Protein AF-A0A8X7SD00-F1 (afdb_monomer_lite)

pLDDT: mean 90.58, std 9.39, range [55.38, 98.5]

Foldseek 3Di:
DVVVVVLVVVVVVLVVQLVVLVVVLVVLVVVLVVLVVVLVCCVPPHDCVVCVVVNVVSVVVNVVSVVVSVPRDRDDDPCVVSVNVVVVD

Organism: Brassica carinata (NCBI:txid52824)

Radius of gyration: 20.73 Å; chains: 1; bounding box: 45×20×58 Å

Sequence (89 aa):
MIATRERYRGMLFMYQDRLEAITARHDEEREVYRLLGKLELVKELFNMAAMRKEKKKLETELVLAREKMDGVKIPYVDWFRLGEPQMFD

Secondary structure (DSSP, 8-state):
-HHHHHHHHHHHHHHHHHHHHHHHHHHHHHHHHHHHHHHHHHHHHS-TTTTHHHHHHHHHHHHHHHHHHHT-------TTTTT-GGGG-

Structure (mmCIF, N/CA/C/O backbone):
data_AF-A0A8X7SD00-F1
#
_entry.id   AF-A0A8X7SD00-F1
#
loop_
_atom_site.group_PDB
_atom_site.id
_atom_site.type_symbol
_atom_site.label_atom_id
_atom_site.label_alt_id
_atom_site.label_comp_id
_atom_site.label_asym_id
_atom_site.label_entity_id
_atom_site.label_seq_id
_atom_site.pdbx_PDB_ins_code
_atom_site.Cartn_x
_atom_site.Cartn_y
_atom_site.Cartn_z
_atom_site.occupancy
_atom_site.B_iso_or_equiv
_atom_site.auth_seq_id
_atom_site.auth_comp_id
_atom_site.auth_asym_id
_atom_site.auth_atom_id
_atom_site.pdbx_PDB_model_num
ATOM 1 N N . MET A 1 1 ? 26.681 -2.089 -33.661 1.00 57.00 1 MET A N 1
ATOM 2 C CA . MET A 1 1 ? 26.945 -1.492 -32.328 1.00 57.00 1 MET A CA 1
ATOM 3 C C . MET A 1 1 ? 25.817 -0.589 -31.821 1.00 57.00 1 MET A C 1
ATOM 5 O O . MET A 1 1 ? 25.432 -0.763 -30.676 1.00 57.00 1 MET A O 1
ATOM 9 N N . ILE A 1 2 ? 25.245 0.326 -32.621 1.00 61.16 2 ILE A N 1
ATOM 10 C CA . ILE A 1 2 ? 24.159 1.235 -32.169 1.00 61.16 2 ILE A CA 1
ATOM 11 C C . ILE A 1 2 ? 22.905 0.471 -31.691 1.00 61.16 2 ILE A C 1
ATOM 13 O O . ILE A 1 2 ? 22.381 0.767 -30.624 1.00 61.16 2 ILE A O 1
ATOM 17 N N . ALA A 1 3 ? 22.496 -0.581 -32.412 1.00 62.34 3 ALA A N 1
ATOM 18 C CA . ALA A 1 3 ? 21.333 -1.408 -32.059 1.00 62.34 3 ALA A CA 1
ATOM 19 C C . ALA A 1 3 ? 21.432 -2.069 -30.668 1.00 62.34 3 ALA A C 1
ATOM 21 O O . ALA A 1 3 ? 20.432 -2.227 -29.975 1.00 62.34 3 ALA A O 1
ATOM 22 N N . THR A 1 4 ? 22.644 -2.418 -30.233 1.00 79.19 4 THR A N 1
ATOM 23 C CA . THR A 1 4 ? 22.893 -3.015 -28.915 1.00 79.19 4 THR A CA 1
ATOM 24 C C . THR A 1 4 ? 22.739 -1.976 -27.805 1.00 79.19 4 THR A C 1
ATOM 26 O O . THR A 1 4 ? 22.136 -2.259 -26.775 1.00 79.19 4 THR A O 1
ATOM 29 N N . ARG A 1 5 ? 23.228 -0.749 -28.027 1.00 85.19 5 ARG A N 1
ATOM 30 C CA . ARG A 1 5 ? 23.143 0.346 -27.051 1.00 85.19 5 ARG A CA 1
ATOM 31 C C . ARG A 1 5 ? 21.703 0.794 -26.814 1.00 85.19 5 ARG A C 1
ATOM 33 O O . ARG A 1 5 ? 21.301 0.933 -25.663 1.00 85.19 5 ARG A O 1
ATOM 40 N N . GLU A 1 6 ? 20.931 0.984 -27.882 1.00 88.50 6 GLU A N 1
ATOM 41 C CA . GLU A 1 6 ? 19.522 1.383 -27.765 1.00 88.50 6 GLU A CA 1
ATOM 42 C C . GLU A 1 6 ? 18.678 0.290 -27.095 1.00 88.50 6 GLU A C 1
ATOM 44 O O . GLU A 1 6 ? 17.826 0.598 -26.264 1.00 88.50 6 GLU A O 1
ATOM 49 N N . ARG A 1 7 ? 18.978 -0.992 -27.354 1.00 86.94 7 ARG A N 1
ATOM 50 C CA . ARG A 1 7 ? 18.347 -2.115 -26.643 1.00 86.94 7 ARG A CA 1
ATOM 51 C C . ARG A 1 7 ? 18.596 -2.050 -25.134 1.00 86.94 7 ARG A C 1
ATOM 53 O O . ARG A 1 7 ? 17.641 -2.117 -24.367 1.00 86.94 7 ARG A O 1
ATOM 60 N N . TYR A 1 8 ? 19.849 -1.888 -24.702 1.00 88.75 8 TYR A N 1
ATOM 61 C CA . TYR A 1 8 ? 20.172 -1.763 -23.274 1.00 88.75 8 TYR A CA 1
ATOM 62 C C . TYR A 1 8 ? 19.519 -0.540 -22.633 1.00 88.75 8 TYR A C 1
ATOM 64 O O . TYR A 1 8 ? 19.022 -0.624 -21.513 1.00 88.75 8 TYR A O 1
ATOM 72 N N . ARG A 1 9 ? 19.455 0.579 -23.358 1.00 91.62 9 ARG A N 1
ATOM 73 C CA . ARG A 1 9 ? 18.759 1.779 -22.894 1.00 91.62 9 ARG A CA 1
ATOM 74 C C . ARG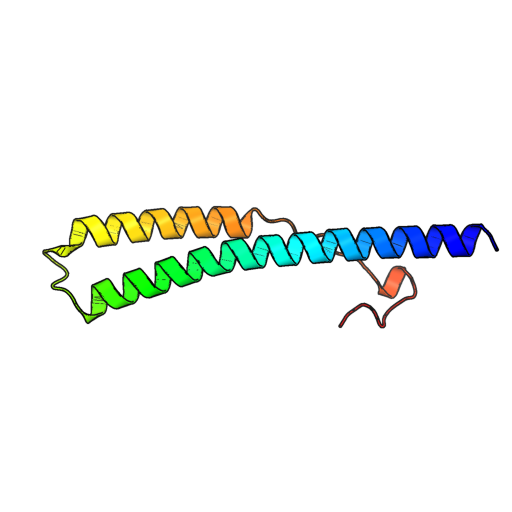 A 1 9 ? 17.266 1.522 -22.671 1.00 91.62 9 ARG A C 1
ATOM 76 O O . ARG A 1 9 ? 16.740 1.924 -21.642 1.00 91.62 9 ARG A O 1
ATOM 83 N N . GLY A 1 10 ? 16.609 0.814 -23.590 1.00 91.69 10 GLY A N 1
ATOM 84 C CA . GLY A 1 10 ? 15.213 0.402 -23.430 1.00 91.69 10 GLY A CA 1
ATOM 85 C C . GLY A 1 10 ? 14.996 -0.479 -22.198 1.00 91.69 10 GLY A C 1
ATOM 86 O O . GLY A 1 10 ? 14.091 -0.218 -21.412 1.00 91.69 10 GLY A O 1
ATOM 87 N N . MET A 1 11 ? 15.865 -1.471 -21.978 1.00 90.94 11 MET A N 1
ATOM 88 C CA . MET A 1 11 ? 15.775 -2.348 -20.800 1.00 90.94 11 MET A CA 1
ATOM 89 C C . MET A 1 11 ? 15.969 -1.587 -19.483 1.00 90.94 11 MET A C 1
ATOM 91 O O . MET A 1 11 ? 15.270 -1.870 -18.513 1.00 90.94 11 MET A O 1
ATOM 95 N N . LEU A 1 12 ? 16.867 -0.596 -19.453 1.00 91.44 12 LEU A N 1
ATOM 96 C CA . LEU A 1 12 ? 17.056 0.270 -18.287 1.00 91.44 12 LEU A CA 1
ATOM 97 C C . LEU A 1 12 ? 15.795 1.072 -17.955 1.00 91.44 12 LEU A C 1
ATOM 99 O O . LEU A 1 12 ? 15.419 1.123 -16.789 1.00 91.44 12 LEU A O 1
ATOM 103 N N . PHE A 1 13 ? 15.121 1.642 -18.957 1.00 94.00 13 PHE A N 1
ATOM 104 C CA . PHE A 1 13 ? 13.858 2.349 -18.730 1.00 94.00 13 PHE A CA 1
ATOM 105 C C . PHE A 1 13 ? 12.771 1.413 -18.193 1.00 94.00 13 PHE A C 1
ATOM 107 O O . PHE A 1 13 ? 12.143 1.725 -17.191 1.00 94.00 13 PHE A O 1
ATOM 114 N N . MET A 1 14 ? 12.621 0.216 -18.771 1.00 93.00 14 MET A N 1
ATOM 115 C CA . MET A 1 14 ? 11.655 -0.775 -18.274 1.00 93.00 14 MET A CA 1
ATOM 116 C C . MET A 1 14 ? 11.934 -1.191 -16.822 1.00 93.00 14 MET A C 1
ATOM 118 O O . MET A 1 14 ? 11.005 -1.396 -16.041 1.00 93.00 14 MET A O 1
ATOM 122 N N . TYR A 1 15 ? 13.212 -1.329 -16.458 1.00 92.31 15 TYR A N 1
ATOM 123 C CA . TYR A 1 15 ? 13.617 -1.622 -15.086 1.00 92.31 15 TYR A CA 1
ATOM 124 C C . TYR A 1 15 ? 13.285 -0.462 -14.137 1.00 92.31 15 TYR A C 1
ATOM 126 O O . TYR A 1 15 ? 12.730 -0.695 -13.065 1.00 92.31 15 TYR A O 1
ATOM 134 N N . GLN A 1 16 ? 13.588 0.776 -14.541 1.00 93.81 16 GLN A N 1
ATOM 135 C CA . GLN A 1 16 ? 13.280 1.983 -13.769 1.00 93.81 16 GLN A CA 1
ATOM 136 C C . GLN A 1 16 ? 11.775 2.129 -13.532 1.00 93.81 16 GLN A C 1
ATOM 138 O O . GLN A 1 16 ? 11.365 2.221 -12.378 1.00 93.81 16 GLN A O 1
ATOM 143 N N . ASP A 1 17 ? 10.957 2.024 -14.581 1.00 95.00 17 ASP A N 1
ATOM 144 C CA . ASP A 1 17 ? 9.494 2.107 -14.483 1.00 95.00 17 ASP A CA 1
ATOM 145 C C . ASP A 1 17 ? 8.934 1.059 -13.507 1.00 95.00 17 ASP A C 1
ATOM 147 O O . ASP A 1 17 ? 8.046 1.333 -12.694 1.00 95.00 17 ASP A O 1
ATOM 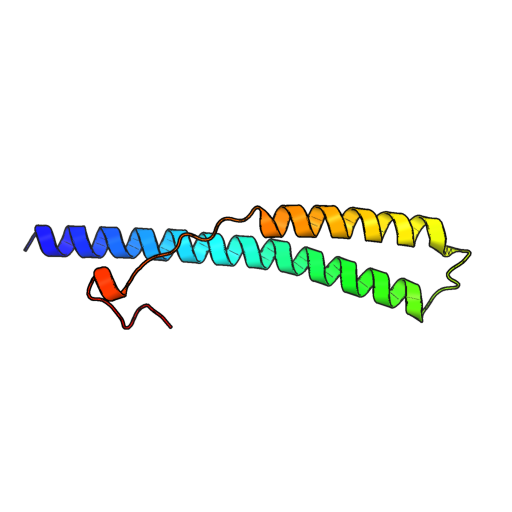151 N N . ARG A 1 18 ? 9.473 -0.168 -13.555 1.00 94.44 18 ARG A N 1
ATOM 152 C CA . ARG A 1 18 ? 9.076 -1.241 -12.638 1.00 94.44 18 ARG A CA 1
ATOM 153 C C . ARG A 1 18 ? 9.477 -0.936 -11.195 1.00 94.44 18 ARG A C 1
ATOM 155 O O . ARG A 1 18 ? 8.671 -1.162 -10.293 1.00 94.44 18 ARG A O 1
ATOM 162 N N . LEU A 1 19 ? 10.692 -0.439 -10.968 1.00 94.50 19 LEU A N 1
ATOM 163 C CA . LEU A 1 19 ? 11.193 -0.097 -9.635 1.00 94.50 19 LEU A CA 1
ATOM 164 C C . LEU A 1 19 ? 10.401 1.058 -9.007 1.00 94.50 19 LEU A C 1
ATOM 166 O O . LEU A 1 19 ? 10.049 0.997 -7.827 1.00 94.50 19 LEU A O 1
ATOM 170 N N . GLU A 1 20 ? 10.079 2.083 -9.792 1.00 96.50 20 GLU A N 1
ATOM 171 C CA . GLU A 1 20 ? 9.241 3.202 -9.358 1.00 96.50 20 GLU A CA 1
ATOM 172 C C . GLU A 1 20 ? 7.837 2.725 -8.971 1.00 96.50 20 GLU A C 1
ATOM 174 O O . GLU A 1 20 ? 7.339 3.078 -7.902 1.00 96.50 20 GLU A O 1
ATOM 179 N N . ALA A 1 21 ? 7.228 1.842 -9.769 1.00 96.25 21 ALA A N 1
ATOM 180 C CA . ALA A 1 21 ? 5.923 1.268 -9.450 1.00 96.25 21 ALA A CA 1
ATOM 181 C C . ALA A 1 21 ? 5.942 0.391 -8.184 1.00 96.25 21 ALA A C 1
ATOM 183 O O . ALA A 1 21 ? 5.006 0.443 -7.383 1.00 96.25 21 ALA A O 1
ATOM 184 N N . ILE A 1 22 ? 7.003 -0.400 -7.972 1.00 95.81 22 ILE A N 1
ATOM 185 C CA . ILE A 1 22 ? 7.191 -1.172 -6.731 1.00 95.81 22 ILE A CA 1
ATOM 186 C C . ILE A 1 22 ? 7.301 -0.229 -5.532 1.00 95.81 22 ILE A C 1
ATOM 188 O O . ILE A 1 22 ? 6.640 -0.450 -4.520 1.00 95.81 22 ILE A O 1
ATOM 192 N N . THR A 1 23 ? 8.090 0.839 -5.661 1.00 96.94 23 THR A N 1
ATOM 193 C CA . THR A 1 23 ? 8.276 1.836 -4.599 1.00 96.94 23 THR A CA 1
ATOM 194 C C . THR A 1 23 ? 6.953 2.517 -4.251 1.00 96.94 23 THR A C 1
ATOM 196 O O . THR A 1 23 ? 6.583 2.572 -3.081 1.00 96.94 23 THR A O 1
ATOM 199 N N . ALA A 1 24 ? 6.186 2.936 -5.262 1.00 97.06 24 ALA A N 1
ATOM 200 C CA . ALA A 1 24 ? 4.863 3.517 -5.066 1.00 97.06 24 ALA A CA 1
ATOM 201 C C . ALA A 1 24 ? 3.907 2.545 -4.355 1.00 97.06 24 ALA A C 1
ATOM 203 O O . ALA A 1 24 ? 3.198 2.939 -3.432 1.00 97.06 24 ALA A O 1
ATOM 204 N N . ARG A 1 25 ? 3.916 1.256 -4.727 1.00 97.12 25 ARG A N 1
ATOM 205 C CA . ARG A 1 25 ? 3.083 0.245 -4.058 1.00 97.12 25 ARG A CA 1
ATOM 206 C C . ARG A 1 25 ? 3.494 0.051 -2.600 1.00 97.12 25 ARG A C 1
ATOM 208 O O . ARG A 1 25 ? 2.620 -0.039 -1.745 1.00 97.12 25 ARG A O 1
ATOM 215 N N . HIS A 1 26 ? 4.795 0.012 -2.319 1.00 97.19 26 HIS A N 1
ATOM 216 C CA . HIS A 1 26 ? 5.318 -0.079 -0.954 1.00 97.19 26 HIS A CA 1
ATOM 217 C C . HIS A 1 26 ? 4.876 1.106 -0.085 1.00 97.19 26 HIS A C 1
ATOM 219 O O . HIS A 1 26 ? 4.573 0.921 1.094 1.00 97.19 26 HIS A O 1
ATOM 225 N N . ASP A 1 27 ? 4.816 2.315 -0.643 1.00 96.69 27 ASP A N 1
ATOM 226 C CA . ASP A 1 27 ? 4.340 3.486 0.095 1.00 96.69 27 ASP A CA 1
ATOM 227 C C . ASP A 1 27 ? 2.842 3.398 0.428 1.00 96.69 27 ASP A C 1
ATOM 229 O O . ASP A 1 27 ? 2.449 3.727 1.549 1.00 96.69 27 ASP A O 1
ATOM 233 N N . GLU A 1 28 ? 2.010 2.870 -0.476 1.00 97.75 28 GLU A N 1
ATOM 234 C CA . GLU A 1 28 ? 0.603 2.581 -0.158 1.00 97.75 28 GLU A CA 1
ATOM 235 C C . GLU A 1 28 ? 0.463 1.442 0.868 1.00 97.75 28 GLU A C 1
ATOM 237 O O . GLU A 1 28 ? -0.359 1.512 1.785 1.00 97.75 28 GLU A O 1
ATOM 242 N N . GLU A 1 29 ? 1.303 0.408 0.777 1.00 97.88 29 GLU A N 1
ATOM 243 C CA . GLU A 1 29 ? 1.305 -0.715 1.718 1.00 97.88 29 GLU A CA 1
ATOM 244 C C . GLU A 1 29 ? 1.657 -0.262 3.149 1.00 97.88 29 GLU A C 1
ATOM 246 O O . GLU A 1 29 ? 1.048 -0.713 4.125 1.00 97.88 29 GLU A O 1
ATOM 251 N N . ARG A 1 30 ? 2.575 0.703 3.299 1.00 98.12 30 ARG A N 1
ATOM 252 C CA . ARG A 1 30 ? 2.879 1.330 4.598 1.00 98.12 30 ARG A CA 1
ATOM 253 C C . ARG A 1 30 ? 1.649 1.964 5.237 1.00 98.12 30 ARG A C 1
ATOM 255 O O . ARG A 1 30 ? 1.469 1.841 6.450 1.00 98.12 30 ARG A O 1
ATOM 262 N N . GLU A 1 31 ? 0.803 2.624 4.451 1.00 97.50 31 GLU A N 1
ATOM 263 C CA . GLU A 1 31 ? -0.426 3.228 4.965 1.00 97.50 31 GLU A CA 1
ATOM 264 C C . GLU A 1 31 ? -1.427 2.160 5.426 1.00 97.50 31 GLU A C 1
ATOM 266 O O . GLU A 1 31 ? -2.015 2.288 6.505 1.00 97.50 31 GLU A O 1
ATOM 271 N N . VAL A 1 32 ? -1.551 1.057 4.680 1.00 98.44 32 VAL A N 1
ATOM 272 C CA . VAL A 1 32 ? -2.357 -0.106 5.085 1.00 98.44 32 VAL A CA 1
ATOM 273 C C . VAL A 1 32 ? -1.878 -0.661 6.430 1.00 98.44 32 VAL A C 1
ATOM 275 O O . VAL A 1 32 ? -2.688 -0.829 7.347 1.00 98.44 32 VAL A O 1
ATOM 278 N N . TYR A 1 33 ? -0.572 -0.894 6.599 1.00 98.31 33 TYR A N 1
ATOM 279 C CA . TYR A 1 33 ? -0.026 -1.387 7.868 1.00 98.31 33 TYR A CA 1
ATOM 280 C C . TYR A 1 33 ? -0.197 -0.391 9.014 1.00 98.31 33 TYR A C 1
ATOM 282 O O . TYR A 1 33 ? -0.516 -0.794 10.135 1.00 98.31 33 TYR A O 1
ATOM 290 N N . ARG A 1 34 ? -0.060 0.912 8.749 1.00 98.19 34 ARG A N 1
ATOM 291 C CA . ARG A 1 34 ? -0.310 1.956 9.750 1.00 98.19 34 ARG A CA 1
ATOM 292 C C . ARG A 1 34 ? -1.747 1.894 10.272 1.00 98.19 34 ARG A C 1
ATOM 294 O O . ARG A 1 34 ? -1.965 2.009 11.479 1.00 98.19 34 ARG A O 1
ATOM 301 N N . LEU A 1 35 ? -2.728 1.718 9.386 1.00 98.12 35 LEU A N 1
ATOM 302 C CA . LEU A 1 35 ? -4.144 1.620 9.755 1.00 98.12 35 LEU A CA 1
ATOM 303 C C . LEU A 1 35 ? -4.459 0.316 10.495 1.00 98.12 35 LEU A C 1
ATOM 305 O O . LEU A 1 35 ? -5.194 0.346 11.484 1.00 98.12 35 LEU A O 1
ATOM 309 N N . LEU A 1 36 ? -3.860 -0.804 10.079 1.00 97.94 36 LEU A N 1
ATOM 310 C CA . LEU A 1 36 ? -3.965 -2.079 10.795 1.00 97.94 36 LEU A CA 1
ATOM 311 C C . LEU A 1 36 ? -3.428 -1.971 12.227 1.00 97.94 36 LEU A C 1
ATOM 313 O O . LEU A 1 36 ? -4.135 -2.343 13.162 1.00 97.94 36 LEU A O 1
ATOM 317 N N . GLY A 1 37 ? -2.246 -1.378 12.412 1.00 97.12 37 GLY A N 1
ATOM 318 C CA . GLY A 1 37 ? -1.672 -1.167 13.743 1.00 97.12 37 GLY A CA 1
ATOM 319 C C . GLY A 1 37 ? -2.554 -0.283 14.632 1.00 97.12 37 GLY A C 1
ATOM 320 O O . GLY A 1 37 ? -2.763 -0.582 15.804 1.00 97.12 37 GLY A O 1
ATOM 321 N N . LYS A 1 38 ? -3.167 0.775 14.083 1.00 95.62 38 LYS A N 1
ATOM 322 C CA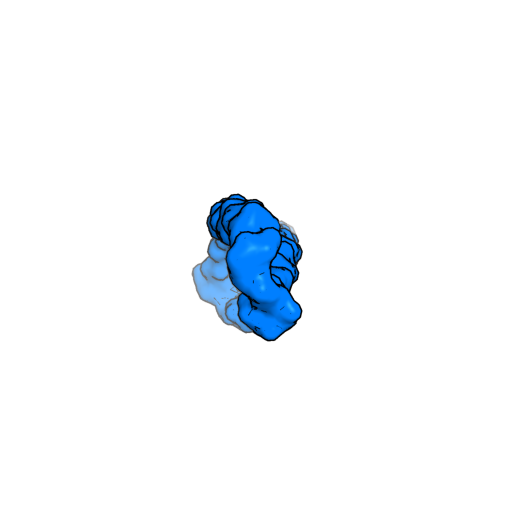 . LYS A 1 38 ? -4.136 1.591 14.840 1.00 95.62 38 LYS A CA 1
ATOM 323 C C . LYS A 1 38 ? -5.377 0.801 15.252 1.00 95.62 38 LYS A C 1
ATOM 325 O O . LYS A 1 38 ? -5.851 0.970 16.372 1.00 95.62 38 LYS A O 1
ATOM 330 N N . LEU A 1 39 ? -5.918 -0.031 14.362 1.00 95.44 39 LEU A N 1
ATOM 331 C CA . LEU A 1 39 ? -7.072 -0.881 14.672 1.00 95.44 39 LEU A CA 1
ATOM 332 C C . LEU A 1 39 ? -6.752 -1.889 15.779 1.00 95.44 39 LEU A C 1
ATOM 334 O O . LEU A 1 39 ? -7.593 -2.119 16.650 1.00 95.44 39 LEU A O 1
ATOM 338 N N . GLU A 1 40 ? -5.546 -2.450 15.765 1.00 94.31 40 GLU A N 1
ATOM 339 C CA . GLU A 1 40 ? -5.050 -3.339 16.814 1.00 94.31 40 GLU A CA 1
ATOM 340 C C . GLU A 1 40 ? -4.949 -2.612 18.159 1.00 94.31 40 GLU A C 1
ATOM 342 O O . GLU A 1 40 ? -5.558 -3.051 19.132 1.00 94.31 40 GLU A O 1
ATOM 347 N N . LEU A 1 41 ? -4.343 -1.421 18.195 1.00 92.88 41 LEU A N 1
ATOM 348 C CA . LEU A 1 41 ? -4.286 -0.598 19.410 1.00 92.88 41 LEU A CA 1
ATOM 349 C C . LEU A 1 41 ? -5.680 -0.239 19.947 1.00 92.88 41 LEU A C 1
ATOM 351 O O . LEU A 1 41 ? -5.906 -0.283 21.155 1.00 92.88 41 LEU A O 1
ATOM 355 N N . VAL A 1 42 ? -6.637 0.093 19.072 1.00 91.56 42 VAL A N 1
ATOM 356 C CA . VAL A 1 42 ? -8.028 0.366 19.481 1.00 91.56 42 VAL A CA 1
ATOM 357 C C . VAL A 1 42 ? -8.674 -0.867 20.114 1.00 91.56 42 VAL A C 1
ATOM 359 O O . VAL A 1 42 ? -9.423 -0.733 21.081 1.00 91.56 42 VAL A O 1
ATOM 362 N N . LYS A 1 43 ? -8.384 -2.057 19.583 1.00 88.06 43 LYS A N 1
ATOM 363 C CA . LYS A 1 43 ? -8.902 -3.329 20.095 1.00 88.06 43 LYS A CA 1
ATOM 364 C C . LYS A 1 43 ? -8.281 -3.704 21.443 1.00 88.06 43 LYS A C 1
ATOM 366 O O . LYS A 1 43 ? -8.993 -4.237 22.289 1.00 88.06 43 LYS A O 1
ATOM 371 N N . GLU A 1 44 ? -6.987 -3.463 21.624 1.00 89.88 44 GLU A N 1
ATOM 372 C CA . GLU A 1 44 ? -6.238 -3.899 22.808 1.00 89.88 44 GLU A CA 1
ATOM 373 C C . GLU A 1 44 ? -6.329 -2.922 23.982 1.00 89.88 44 GLU A C 1
ATOM 375 O O . GLU A 1 44 ? -6.428 -3.350 25.130 1.00 89.88 44 GLU A O 1
ATOM 380 N N . LEU A 1 45 ? -6.304 -1.614 23.713 1.00 87.69 45 LEU A N 1
ATOM 381 C CA . LEU A 1 45 ? -6.103 -0.602 24.755 1.00 87.69 45 LEU A CA 1
ATOM 382 C C . LEU A 1 45 ? -7.384 0.110 25.193 1.00 87.69 45 LEU A C 1
ATOM 384 O O . LEU A 1 45 ? -7.387 0.769 26.233 1.00 87.69 45 LEU A O 1
ATOM 388 N N . PHE A 1 46 ? -8.473 0.011 24.427 1.00 83.62 46 PHE A N 1
ATOM 389 C CA . PHE A 1 46 ? -9.671 0.811 24.672 1.00 83.62 46 PHE A CA 1
ATOM 390 C C . PHE A 1 46 ? -10.937 -0.025 24.828 1.00 83.62 46 PHE A C 1
ATOM 392 O O . PHE A 1 46 ? -11.126 -1.073 24.213 1.00 83.62 46 PHE A O 1
ATOM 399 N N . ASN A 1 47 ? -11.883 0.504 25.611 1.00 79.62 47 ASN A N 1
ATOM 400 C CA . ASN A 1 47 ? -13.231 -0.041 25.641 1.00 79.62 47 ASN A CA 1
ATOM 401 C C . ASN A 1 47 ? -13.900 0.175 24.271 1.00 79.62 47 ASN A C 1
ATOM 403 O O . ASN A 1 47 ? -14.220 1.300 23.874 1.00 79.62 47 ASN A O 1
ATOM 407 N N . MET A 1 48 ? -14.146 -0.929 23.568 1.00 70.56 48 MET A N 1
ATOM 408 C CA . MET A 1 48 ? -14.707 -0.978 22.215 1.00 70.56 48 MET A CA 1
ATOM 409 C C . MET A 1 48 ? -16.048 -0.243 22.068 1.00 70.56 48 MET A C 1
ATOM 411 O O . MET A 1 48 ? -16.373 0.223 20.975 1.00 70.56 48 MET A O 1
ATOM 415 N N . ALA A 1 49 ? -16.828 -0.105 23.147 1.00 75.25 49 ALA A N 1
ATOM 416 C CA . ALA A 1 49 ? -18.073 0.660 23.124 1.00 75.25 49 ALA A CA 1
ATOM 417 C C . ALA A 1 49 ? -17.821 2.173 22.995 1.00 75.25 49 ALA A C 1
ATOM 419 O O . ALA A 1 49 ? -18.506 2.841 22.221 1.00 75.25 49 ALA A O 1
ATOM 420 N N . ALA A 1 50 ? -16.806 2.696 23.690 1.00 80.31 50 ALA A N 1
ATOM 421 C CA . ALA A 1 50 ? -16.439 4.112 23.648 1.00 80.31 50 ALA A CA 1
ATOM 422 C C . ALA A 1 50 ? -15.760 4.492 22.320 1.00 80.31 50 ALA A C 1
ATOM 424 O O . ALA A 1 50 ? -15.982 5.582 21.799 1.00 80.31 50 ALA A O 1
ATOM 425 N N . MET A 1 51 ? -14.997 3.567 21.726 1.00 88.88 51 MET A N 1
ATOM 426 C CA . MET A 1 51 ? -14.239 3.803 20.488 1.00 88.88 51 MET A CA 1
ATOM 427 C C . MET A 1 51 ? -14.942 3.321 19.214 1.00 88.88 51 MET A C 1
ATOM 429 O O . MET A 1 51 ? -14.350 3.349 18.136 1.00 88.88 51 MET A O 1
ATOM 433 N N . ARG A 1 52 ? -16.219 2.914 19.285 1.00 88.56 52 ARG A N 1
ATOM 434 C CA . ARG A 1 52 ? -16.965 2.353 18.140 1.00 88.56 52 ARG A CA 1
ATOM 435 C C . ARG A 1 52 ? -16.917 3.246 16.894 1.00 88.56 52 ARG A C 1
ATOM 437 O O . ARG A 1 52 ? -16.771 2.737 15.785 1.00 88.56 52 ARG A O 1
ATOM 444 N N . LYS A 1 53 ? -17.055 4.566 17.066 1.00 92.00 53 LYS A N 1
ATOM 445 C CA . LYS A 1 53 ? -17.030 5.527 15.950 1.00 92.00 53 LYS A CA 1
ATOM 446 C C . LYS A 1 53 ? -15.647 5.596 15.296 1.00 92.00 53 LYS A C 1
ATOM 448 O O . LYS A 1 53 ? -15.565 5.552 14.074 1.00 92.00 53 LYS A O 1
ATOM 453 N N . GLU A 1 54 ? -14.592 5.662 16.104 1.00 92.19 54 GLU A N 1
ATOM 454 C CA . GLU A 1 54 ? -13.212 5.729 15.614 1.00 92.19 54 GLU A CA 1
ATOM 455 C C . GLU A 1 54 ? -12.798 4.423 14.937 1.00 92.19 54 GLU A C 1
ATOM 457 O O . GLU A 1 54 ? -12.261 4.443 13.835 1.00 92.19 54 GLU A O 1
ATOM 462 N N . LYS A 1 55 ? -13.162 3.276 15.523 1.00 93.44 55 LYS A N 1
ATOM 463 C CA . LYS A 1 55 ? -12.956 1.968 14.899 1.00 93.44 55 LYS A CA 1
ATOM 464 C C . LYS A 1 55 ? -13.592 1.904 13.507 1.00 93.44 55 LYS A C 1
ATOM 466 O O . LYS A 1 55 ? -12.917 1.553 12.548 1.00 93.44 55 LYS A O 1
ATOM 471 N N . LYS A 1 56 ? -14.870 2.283 13.379 1.00 95.25 56 LYS A N 1
ATOM 472 C CA . LYS A 1 56 ? -15.579 2.254 12.088 1.00 95.25 56 LYS A CA 1
ATOM 473 C C . LYS A 1 56 ? -14.931 3.180 11.051 1.00 95.25 56 LYS A C 1
ATOM 475 O O . LYS A 1 56 ? -14.895 2.854 9.864 1.00 95.25 56 LYS A O 1
ATOM 480 N N . LYS A 1 57 ? -14.421 4.332 11.493 1.00 96.12 57 LYS A N 1
ATOM 481 C CA . LYS A 1 57 ? -13.674 5.258 10.638 1.00 96.12 57 LYS A CA 1
ATOM 482 C C . LYS A 1 57 ? -12.384 4.606 10.129 1.00 96.12 57 LYS A C 1
ATOM 484 O O . LYS A 1 57 ? -12.190 4.561 8.921 1.00 96.12 57 LYS A O 1
ATOM 489 N N . LEU A 1 58 ? -11.577 4.030 11.020 1.00 96.88 58 LEU A N 1
ATOM 490 C CA . LEU A 1 58 ? -10.342 3.325 10.658 1.00 96.88 58 LEU A CA 1
ATOM 491 C C . LEU A 1 58 ? -10.594 2.120 9.737 1.00 96.88 58 LEU A C 1
ATOM 493 O O . LEU A 1 58 ? -9.832 1.902 8.804 1.00 96.88 58 LEU A O 1
ATOM 497 N N . GLU A 1 59 ? -11.671 1.359 9.954 1.00 97.06 59 GLU A N 1
ATOM 498 C CA . GLU A 1 59 ? -12.070 0.258 9.061 1.00 97.06 59 GLU A CA 1
ATOM 499 C C . GLU A 1 59 ? -12.407 0.768 7.653 1.00 97.06 59 GLU A C 1
ATOM 501 O O . GLU A 1 59 ? -11.997 0.163 6.666 1.00 97.06 59 GLU A O 1
ATOM 506 N N . THR A 1 60 ? -13.107 1.902 7.551 1.00 98.06 60 THR A N 1
ATOM 507 C CA . THR A 1 60 ? -13.415 2.530 6.255 1.00 98.06 60 THR A CA 1
ATOM 508 C C . THR A 1 60 ? -12.146 3.029 5.564 1.00 98.06 60 THR A C 1
ATOM 510 O O . THR A 1 60 ? -11.945 2.767 4.382 1.00 98.06 60 THR A O 1
ATOM 513 N N . GLU A 1 61 ? -11.268 3.716 6.300 1.00 98.25 61 GLU A N 1
ATOM 514 C CA . GLU A 1 61 ? -9.979 4.191 5.782 1.00 98.25 61 GLU A CA 1
ATOM 515 C C . GLU A 1 61 ? -9.107 3.027 5.297 1.00 98.25 61 GLU A C 1
ATOM 517 O O . GLU A 1 61 ? -8.481 3.130 4.246 1.00 98.25 61 GLU A O 1
ATOM 522 N N . LEU A 1 62 ? -9.113 1.897 6.012 1.00 98.50 62 LEU A N 1
ATOM 523 C CA . LEU A 1 62 ? -8.363 0.702 5.630 1.00 98.50 62 LEU A CA 1
ATOM 524 C C . LEU A 1 62 ? -8.844 0.119 4.296 1.00 98.50 62 LEU A C 1
ATOM 526 O O . LEU A 1 62 ? -8.015 -0.307 3.495 1.00 98.50 62 LEU A O 1
ATOM 530 N N . VAL A 1 63 ? -10.158 0.093 4.050 1.00 98.38 63 VAL A N 1
ATOM 531 C CA . VAL A 1 63 ? -10.709 -0.362 2.761 1.00 98.38 63 VAL A CA 1
ATOM 532 C C . VAL A 1 63 ? -10.206 0.531 1.630 1.00 98.38 63 VAL A C 1
ATOM 534 O O . VAL A 1 63 ? -9.649 0.022 0.663 1.00 98.38 63 VAL A O 1
ATOM 537 N N . LEU A 1 64 ? -10.306 1.853 1.790 1.00 98.25 64 LEU A N 1
ATOM 538 C CA . LEU A 1 64 ? -9.845 2.810 0.780 1.00 98.25 64 LEU A CA 1
ATOM 539 C C . LEU A 1 64 ? -8.330 2.720 0.536 1.00 98.25 64 LEU A C 1
ATOM 541 O O . LEU A 1 64 ? -7.881 2.787 -0.605 1.00 98.25 64 LEU A O 1
ATOM 545 N N . ALA A 1 65 ? -7.534 2.540 1.593 1.00 98.12 65 ALA A N 1
ATOM 546 C CA . ALA A 1 65 ? -6.087 2.371 1.474 1.00 98.12 65 ALA A CA 1
ATOM 547 C C . ALA A 1 65 ? -5.721 1.085 0.715 1.00 98.12 65 ALA A C 1
ATOM 549 O O . ALA A 1 65 ? -4.819 1.100 -0.120 1.00 98.12 65 ALA A O 1
ATOM 550 N N . ARG A 1 66 ? -6.449 -0.015 0.951 1.00 98.00 66 ARG A N 1
ATOM 551 C CA . ARG A 1 66 ? -6.267 -1.268 0.201 1.00 98.00 66 ARG A CA 1
ATOM 552 C C . ARG A 1 66 ? -6.636 -1.109 -1.268 1.00 98.00 66 ARG A C 1
ATOM 554 O O . ARG A 1 66 ? -5.850 -1.505 -2.115 1.00 98.00 66 ARG A O 1
ATOM 561 N N . GLU A 1 67 ? -7.766 -0.472 -1.570 1.00 97.94 67 GLU A N 1
ATOM 562 C CA . GLU A 1 67 ? -8.160 -0.182 -2.955 1.00 97.94 67 GLU A CA 1
ATOM 563 C C . GLU A 1 67 ? -7.111 0.673 -3.677 1.00 97.94 67 GLU A C 1
ATOM 565 O O . GLU A 1 67 ? -6.786 0.419 -4.837 1.00 97.94 67 GLU A O 1
ATOM 570 N N . LYS A 1 68 ? -6.533 1.662 -2.985 1.00 97.31 68 LYS A N 1
ATOM 571 C CA . LYS A 1 68 ? -5.462 2.499 -3.532 1.00 97.31 68 LYS A CA 1
ATOM 572 C C . LYS A 1 68 ? -4.182 1.700 -3.790 1.00 97.31 68 LYS A C 1
ATOM 574 O O . LYS A 1 68 ? -3.613 1.826 -4.872 1.00 97.31 68 LYS A O 1
ATOM 579 N N . MET A 1 69 ? -3.771 0.854 -2.844 1.00 97.38 69 MET A N 1
ATOM 580 C CA . MET A 1 69 ? -2.628 -0.053 -2.993 1.00 97.38 69 MET A CA 1
ATOM 581 C C . MET A 1 69 ? -2.826 -1.032 -4.161 1.00 97.38 69 MET A C 1
ATOM 583 O O . MET A 1 69 ? -1.920 -1.201 -4.976 1.00 97.38 69 MET A O 1
ATOM 587 N N . ASP A 1 70 ? -4.009 -1.640 -4.273 1.00 95.94 70 ASP A N 1
ATOM 588 C CA . ASP A 1 70 ? -4.366 -2.568 -5.355 1.00 95.94 70 ASP A CA 1
ATOM 589 C C . ASP A 1 70 ? -4.453 -1.862 -6.719 1.00 95.94 70 ASP A C 1
ATOM 591 O O . ASP A 1 70 ? -4.235 -2.475 -7.767 1.00 95.94 70 ASP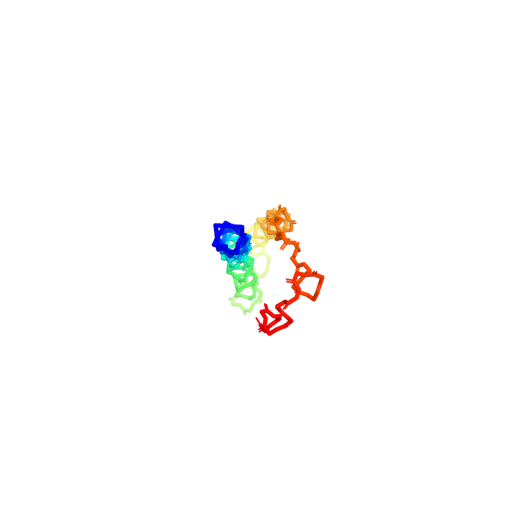 A O 1
ATOM 595 N N . GLY A 1 71 ? -4.724 -0.555 -6.721 1.00 96.38 71 GLY A N 1
ATOM 596 C CA . GLY A 1 71 ? -4.696 0.291 -7.910 1.00 96.38 71 GLY A CA 1
ATOM 597 C C . GLY A 1 71 ? -3.292 0.550 -8.474 1.00 96.38 71 GLY A C 1
ATOM 598 O O . GLY A 1 71 ? -3.178 0.952 -9.638 1.00 96.38 71 GLY A O 1
ATOM 599 N N . VAL A 1 72 ? -2.222 0.312 -7.703 1.00 96.44 72 VAL A N 1
ATOM 600 C CA . VAL A 1 72 ? -0.842 0.514 -8.169 1.00 96.44 72 VAL A CA 1
ATOM 601 C C . VAL A 1 72 ? -0.437 -0.613 -9.118 1.00 96.44 72 VAL A C 1
ATOM 603 O O . VAL A 1 72 ? -0.174 -1.749 -8.719 1.00 96.44 72 VAL A O 1
ATOM 606 N N . LYS A 1 73 ? -0.347 -0.289 -10.409 1.00 95.19 73 LYS A N 1
ATOM 607 C CA . LYS A 1 73 ? 0.079 -1.234 -11.444 1.00 95.19 73 LYS A CA 1
ATOM 608 C C . LYS A 1 73 ? 1.598 -1.338 -11.475 1.00 95.19 73 LYS A C 1
ATOM 610 O O . LYS A 1 73 ? 2.266 -0.373 -11.825 1.00 95.19 73 LYS A O 1
ATOM 615 N N . ILE A 1 74 ? 2.124 -2.527 -11.196 1.00 93.62 74 ILE A N 1
ATOM 616 C CA . ILE A 1 74 ? 3.541 -2.846 -11.395 1.00 93.62 74 ILE A CA 1
ATOM 617 C C . ILE A 1 74 ? 3.704 -3.484 -12.781 1.00 93.62 74 ILE A C 1
ATOM 619 O O . ILE A 1 74 ? 3.157 -4.568 -13.007 1.00 93.62 74 ILE A O 1
ATOM 623 N N . PRO A 1 75 ? 4.435 -2.850 -13.716 1.00 92.31 75 PRO A N 1
ATOM 624 C CA . PRO A 1 75 ? 4.711 -3.435 -15.020 1.00 92.31 75 PRO A CA 1
ATOM 625 C C . PRO A 1 75 ? 5.433 -4.780 -14.895 1.00 92.31 75 PRO A C 1
ATOM 627 O O . PRO A 1 75 ? 6.444 -4.904 -14.200 1.00 92.31 75 PRO A O 1
ATOM 630 N N . TYR A 1 76 ? 4.928 -5.793 -15.600 1.00 90.69 76 TYR A N 1
A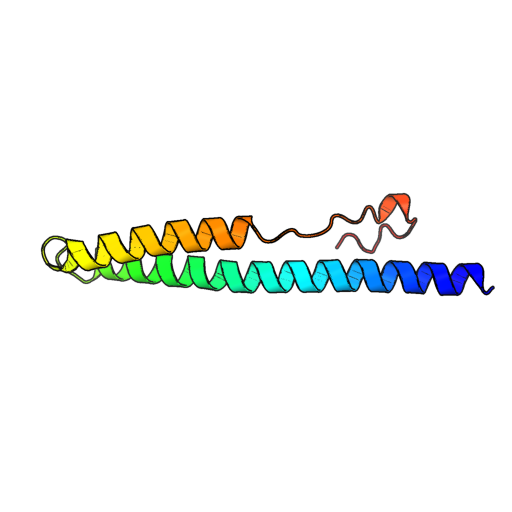TOM 631 C CA . TYR A 1 76 ? 5.632 -7.061 -15.755 1.00 90.69 76 TYR A CA 1
ATOM 632 C C . TYR A 1 76 ? 6.664 -6.945 -16.875 1.00 90.69 76 TYR A C 1
ATOM 634 O O . TYR A 1 76 ? 6.344 -6.497 -17.977 1.00 90.69 76 TYR A O 1
ATOM 642 N N . VAL A 1 77 ? 7.887 -7.395 -16.600 1.00 89.19 77 VAL A N 1
ATOM 643 C CA . VAL A 1 77 ? 8.954 -7.473 -17.595 1.00 89.19 77 VAL A CA 1
ATOM 644 C C . VAL A 1 77 ? 9.416 -8.919 -17.710 1.00 89.19 77 VAL A C 1
ATOM 646 O O . VAL A 1 77 ? 9.890 -9.509 -16.742 1.00 89.19 77 VAL A O 1
ATOM 649 N N . ASP A 1 78 ? 9.273 -9.485 -18.907 1.00 89.81 78 ASP A N 1
ATOM 650 C CA . ASP A 1 78 ? 9.742 -10.833 -19.224 1.00 89.81 78 ASP A CA 1
ATOM 651 C C . ASP A 1 78 ? 11.238 -10.798 -19.565 1.00 89.81 78 ASP A C 1
ATOM 653 O O . ASP A 1 78 ? 11.648 -10.748 -20.729 1.00 89.81 78 ASP A O 1
ATOM 657 N N . TRP A 1 79 ? 12.066 -10.784 -18.523 1.00 88.94 79 TRP A N 1
ATOM 658 C CA . TRP A 1 79 ? 13.519 -10.740 -18.666 1.00 88.94 79 TRP A CA 1
ATOM 659 C C . TRP A 1 79 ? 14.090 -11.961 -19.402 1.00 88.94 79 TRP A C 1
ATOM 661 O O . TRP A 1 79 ? 15.091 -11.838 -20.109 1.00 88.94 79 TRP A O 1
ATOM 671 N N . PHE A 1 80 ? 13.417 -13.115 -19.321 1.00 88.62 80 PHE A N 1
ATOM 672 C CA . PHE A 1 80 ? 13.788 -14.320 -20.066 1.00 88.62 80 PHE A CA 1
ATOM 673 C C . PHE A 1 80 ? 13.643 -14.112 -21.574 1.00 88.62 80 PHE A C 1
ATOM 675 O O . PHE A 1 80 ? 14.585 -14.376 -22.321 1.00 88.62 80 PHE A O 1
ATOM 682 N N . ARG A 1 81 ? 12.504 -13.580 -22.038 1.00 88.44 81 ARG A N 1
ATOM 683 C CA . ARG A 1 81 ? 12.316 -13.238 -23.461 1.00 88.44 81 ARG A CA 1
ATOM 684 C C . ARG A 1 81 ? 13.261 -12.142 -23.934 1.00 88.44 81 ARG A C 1
ATOM 686 O O . ARG A 1 81 ? 13.623 -12.118 -25.108 1.00 88.44 81 ARG A O 1
ATOM 693 N N . LEU A 1 82 ? 13.672 -11.252 -23.034 1.00 87.25 82 LEU A N 1
ATOM 694 C CA . LEU A 1 82 ? 14.664 -10.220 -23.322 1.00 87.25 82 LEU A CA 1
ATOM 695 C C . LEU A 1 82 ? 16.108 -10.737 -23.291 1.00 87.25 82 LEU A C 1
ATOM 697 O O . LEU A 1 82 ? 17.009 -9.964 -23.606 1.00 87.25 82 LEU A O 1
ATOM 701 N N . GLY A 1 83 ? 16.339 -12.020 -22.994 1.00 86.81 83 GLY A N 1
ATOM 702 C CA . GLY A 1 83 ? 17.668 -12.632 -22.965 1.00 86.81 83 GLY A CA 1
ATOM 703 C C . GLY A 1 83 ? 18.536 -12.192 -21.785 1.00 86.81 83 GLY A C 1
ATOM 704 O O . GLY A 1 83 ? 19.747 -12.359 -21.853 1.00 86.81 83 GLY A O 1
ATOM 705 N N . GLU A 1 84 ? 17.930 -11.638 -20.734 1.00 84.50 84 GLU A N 1
ATOM 706 C CA . GLU A 1 84 ? 18.603 -11.156 -19.521 1.00 84.50 84 GLU A CA 1
ATOM 707 C C . GLU A 1 84 ? 17.989 -11.819 -18.265 1.00 84.50 84 GLU A C 1
ATOM 709 O O . GLU A 1 84 ? 17.502 -11.125 -17.371 1.00 84.50 84 GLU A O 1
ATOM 714 N N . PRO A 1 85 ? 17.948 -13.165 -18.174 1.00 84.75 85 PRO A N 1
ATOM 715 C CA . PRO A 1 85 ? 17.244 -13.889 -17.108 1.00 84.75 85 PRO A CA 1
ATOM 716 C C . PRO A 1 85 ? 17.744 -13.576 -15.690 1.00 84.75 85 PRO A C 1
ATOM 718 O O . PRO A 1 85 ? 17.010 -13.766 -14.730 1.00 84.75 85 PRO A O 1
ATOM 721 N N . GLN A 1 86 ? 18.966 -13.066 -15.546 1.00 82.00 86 GLN A N 1
ATOM 722 C CA . GLN A 1 86 ? 19.548 -12.641 -14.273 1.00 82.00 86 GLN A CA 1
ATOM 723 C C . GLN A 1 86 ? 18.891 -11.387 -13.670 1.00 82.00 86 GLN A C 1
ATOM 725 O O . GLN A 1 86 ? 19.139 -11.066 -12.518 1.00 82.00 86 GLN A O 1
ATOM 730 N N . MET A 1 87 ? 18.052 -10.673 -14.424 1.00 78.12 87 MET A N 1
ATOM 731 C CA . MET A 1 87 ? 17.311 -9.500 -13.934 1.00 78.12 87 MET A CA 1
ATOM 732 C C . MET A 1 87 ? 16.009 -9.877 -13.193 1.00 78.12 87 MET A C 1
ATOM 734 O O . MET A 1 87 ? 15.169 -9.013 -12.934 1.00 78.12 87 MET A O 1
ATOM 738 N N . PHE A 1 88 ? 15.793 -11.171 -12.925 1.00 67.50 88 PHE A N 1
ATOM 739 C CA . PHE A 1 88 ? 14.586 -11.716 -12.292 1.00 67.50 88 PHE A CA 1
ATOM 740 C C . PHE A 1 88 ? 14.624 -11.709 -10.752 1.00 67.50 88 PHE A C 1
ATOM 742 O O . PHE A 1 88 ? 13.575 -11.955 -10.155 1.00 67.50 88 PHE A O 1
ATOM 749 N N . ASP A 1 89 ? 15.789 -11.436 -10.152 1.00 55.38 89 ASP A N 1
ATOM 750 C CA . ASP A 1 89 ? 15.990 -11.354 -8.694 1.00 55.38 89 ASP A CA 1
ATOM 751 C C . ASP A 1 89 ? 15.256 -10.1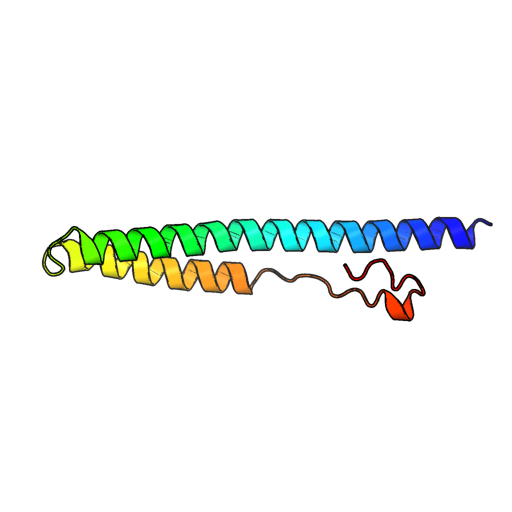67 -8.042 1.00 55.38 89 ASP A C 1
ATOM 753 O O . ASP A 1 89 ? 15.222 -9.063 -8.640 1.00 55.38 89 ASP A O 1
#